Protein AF-A0A1I1FW83-F1 (afdb_monomer_lite)

Secondary structure (DSSP, 8-state):
-EEEEEEEEE-TTS-EEEEEEEE-SSS-SSEEEEEETTT--EEEEETTTHHHHHHHHHHHHH---SS-EEEE-SHHHHHHHHHHHHHHHHHHHT-

pLDDT: mean 86.12, std 9.15, range [53.31, 95.88]

Foldseek 3Di:
DDFFKKKWFADPVRDIWIKTWADDPVDDDQKIWIATPPPRDIDIDGNVCRVVVRQCCCCPVVVTDPPIDMGGDCVVVVVVVVVVVVVVVVVVVVD

Structure (mmCIF, N/CA/C/O backbone):
data_AF-A0A1I1FW83-F1
#
_entry.id   AF-A0A1I1FW83-F1
#
loop_
_atom_site.group_PDB
_atom_site.id
_atom_site.type_symbol
_atom_site.label_atom_id
_atom_site.label_alt_id
_atom_site.label_comp_id
_atom_site.label_asym_id
_atom_site.label_entity_id
_atom_site.label_seq_id
_atom_site.pdbx_PDB_ins_code
_atom_site.Cartn_x
_atom_site.Cartn_y
_atom_site.Cartn_z
_atom_site.occupancy
_atom_site.B_iso_or_equiv
_atom_site.auth_seq_id
_atom_site.auth_comp_id
_atom_site.auth_asym_id
_atom_site.auth_atom_id
_atom_site.pdbx_PDB_model_num
ATOM 1 N N . MET A 1 1 ? 2.649 -3.411 -12.616 1.00 72.06 1 MET A N 1
ATOM 2 C CA . MET A 1 1 ? 2.987 -2.803 -11.317 1.00 72.06 1 MET A CA 1
ATOM 3 C C . MET A 1 1 ? 3.617 -3.863 -10.425 1.00 72.06 1 MET A C 1
ATOM 5 O O . MET A 1 1 ? 3.036 -4.931 -10.255 1.00 72.06 1 MET A O 1
ATOM 9 N N . LEU A 1 2 ? 4.810 -3.606 -9.889 1.00 81.94 2 LEU A N 1
ATOM 10 C CA . LEU A 1 2 ? 5.529 -4.557 -9.037 1.00 81.94 2 LEU A CA 1
ATOM 11 C C . LEU A 1 2 ? 5.272 -4.232 -7.573 1.00 81.94 2 LEU A C 1
ATOM 13 O O . LEU A 1 2 ? 5.585 -3.133 -7.121 1.00 81.94 2 LEU A O 1
ATOM 17 N N . THR A 1 3 ? 4.721 -5.194 -6.835 1.00 88.44 3 THR A N 1
ATOM 18 C CA . THR A 1 3 ? 4.540 -5.060 -5.384 1.00 88.44 3 THR A CA 1
ATOM 19 C C . THR A 1 3 ? 5.901 -5.164 -4.704 1.00 88.44 3 THR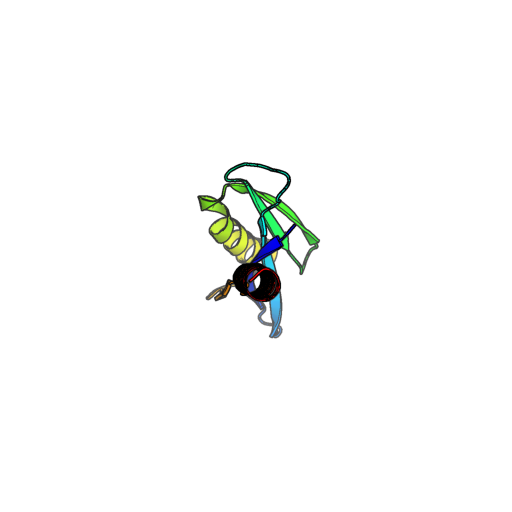 A C 1
ATOM 21 O O . THR A 1 3 ? 6.616 -6.153 -4.876 1.00 88.44 3 THR A O 1
ATOM 24 N N . THR A 1 4 ? 6.258 -4.136 -3.942 1.00 87.69 4 THR A N 1
ATOM 25 C CA . THR A 1 4 ? 7.518 -4.047 -3.197 1.00 87.69 4 THR A CA 1
ATOM 26 C C . THR A 1 4 ? 7.334 -4.404 -1.731 1.00 87.69 4 THR A C 1
ATOM 28 O O . THR A 1 4 ? 8.236 -4.968 -1.119 1.00 87.69 4 THR A O 1
ATOM 31 N N . SER A 1 5 ? 6.170 -4.101 -1.164 1.00 90.44 5 SER A N 1
ATOM 32 C CA . SER A 1 5 ? 5.824 -4.461 0.208 1.00 90.44 5 SER A CA 1
ATOM 33 C C . SER A 1 5 ? 4.313 -4.553 0.388 1.00 90.44 5 SER A C 1
ATOM 35 O O . SER A 1 5 ? 3.546 -4.068 -0.440 1.00 90.44 5 SER A O 1
ATOM 37 N N . THR A 1 6 ? 3.889 -5.168 1.481 1.00 93.19 6 THR A N 1
ATOM 38 C CA . THR A 1 6 ? 2.489 -5.294 1.879 1.00 93.19 6 THR A CA 1
ATOM 39 C C . THR A 1 6 ? 2.363 -4.883 3.337 1.00 93.19 6 THR A C 1
ATOM 41 O O . THR A 1 6 ? 3.168 -5.300 4.169 1.00 93.19 6 THR A O 1
ATOM 44 N N . VAL A 1 7 ? 1.361 -4.069 3.660 1.00 93.06 7 VAL A N 1
ATOM 45 C CA . VAL A 1 7 ? 0.973 -3.757 5.039 1.00 93.06 7 VAL A CA 1
ATOM 46 C C . VAL A 1 7 ? -0.265 -4.574 5.370 1.00 93.06 7 VAL A C 1
ATOM 48 O O . VAL A 1 7 ? -1.233 -4.544 4.615 1.00 93.06 7 VAL A O 1
ATOM 51 N N . ARG A 1 8 ? -0.234 -5.318 6.478 1.00 92.12 8 ARG A N 1
ATOM 52 C CA . ARG A 1 8 ? -1.305 -6.241 6.868 1.00 92.12 8 ARG A CA 1
ATOM 53 C C . ARG A 1 8 ? -1.804 -5.969 8.285 1.00 92.12 8 ARG A C 1
ATOM 55 O O . ARG A 1 8 ? -1.007 -5.802 9.209 1.00 92.12 8 ARG A O 1
ATOM 62 N N . GLY A 1 9 ? -3.125 -6.002 8.445 1.00 90.06 9 GLY A N 1
ATOM 63 C CA . GLY A 1 9 ? -3.850 -5.992 9.715 1.00 90.06 9 GLY A CA 1
ATOM 64 C C . GLY A 1 9 ? -4.820 -7.175 9.815 1.00 90.06 9 GLY A C 1
ATOM 65 O O . GLY A 1 9 ? -5.222 -7.748 8.804 1.00 90.06 9 GLY A O 1
ATOM 66 N N . ILE A 1 10 ? -5.182 -7.561 11.038 1.00 87.62 10 ILE A N 1
ATOM 67 C CA . ILE A 1 10 ? -6.173 -8.611 11.309 1.00 87.62 10 ILE A CA 1
ATOM 68 C C . ILE A 1 10 ? -7.367 -7.966 12.017 1.00 87.62 10 ILE A C 1
ATOM 70 O O . ILE A 1 10 ? -7.179 -7.243 12.997 1.00 87.62 10 ILE A O 1
ATOM 74 N N . ALA A 1 11 ? -8.575 -8.204 11.512 1.00 85.25 11 ALA A N 1
ATOM 75 C CA . ALA A 1 11 ? -9.817 -7.761 12.135 1.00 85.25 11 ALA A CA 1
ATOM 76 C C . ALA A 1 11 ? -10.128 -8.570 13.400 1.00 85.25 11 ALA A C 1
ATOM 78 O O . ALA A 1 11 ? -9.647 -9.690 13.566 1.00 85.25 11 ALA A O 1
ATOM 79 N N . ALA A 1 12 ? -11.017 -8.061 14.258 1.00 81.00 12 ALA A N 1
ATOM 80 C CA . ALA A 1 12 ? -11.500 -8.814 15.421 1.00 81.00 12 ALA A CA 1
ATOM 81 C C . ALA A 1 12 ? -12.175 -10.148 15.034 1.00 81.00 12 ALA A C 1
ATOM 83 O O . ALA A 1 12 ? -12.148 -11.101 15.806 1.00 81.00 12 ALA A O 1
ATOM 84 N N . SER A 1 13 ? -12.727 -10.238 13.819 1.00 84.31 13 SER A N 1
ATOM 85 C CA . SER A 1 13 ? -13.278 -11.472 13.242 1.00 84.31 13 SER A CA 1
ATOM 86 C C . SER A 1 13 ? -12.217 -12.509 12.843 1.00 84.31 13 SER A C 1
ATOM 88 O O . SER A 1 13 ? -12.569 -13.613 12.440 1.00 84.31 13 SER A O 1
ATOM 90 N N . GLY A 1 14 ? -10.928 -12.160 12.896 1.00 82.56 14 GLY A N 1
ATOM 91 C CA . GLY A 1 14 ? -9.821 -12.975 12.393 1.00 82.56 14 GLY A CA 1
ATOM 92 C C . GLY A 1 14 ? -9.547 -12.811 10.893 1.00 82.56 14 GLY A C 1
ATOM 93 O O . GLY A 1 14 ? -8.559 -13.352 10.396 1.00 82.56 14 GLY A O 1
ATOM 94 N N . ALA A 1 15 ? -10.371 -12.047 10.165 1.00 85.75 15 ALA A N 1
ATOM 95 C CA . ALA A 1 15 ? -10.139 -11.767 8.752 1.00 85.75 15 ALA A CA 1
ATOM 96 C C . ALA A 1 15 ? -8.855 -10.947 8.556 1.00 85.75 15 ALA A C 1
ATOM 98 O O . ALA A 1 15 ? -8.581 -10.001 9.297 1.00 85.75 15 ALA A O 1
ATOM 99 N N . ALA A 1 16 ? -8.063 -11.306 7.548 1.00 87.38 16 ALA A N 1
ATOM 100 C CA . ALA A 1 16 ? -6.870 -10.561 7.178 1.00 87.38 16 ALA A CA 1
ATOM 101 C C . ALA A 1 16 ? -7.215 -9.464 6.172 1.00 87.38 16 ALA A C 1
ATOM 103 O O . ALA A 1 16 ? -7.850 -9.728 5.157 1.00 87.38 16 ALA A O 1
ATOM 104 N N . HIS A 1 17 ? -6.744 -8.256 6.449 1.00 91.88 17 HIS A N 1
ATOM 105 C CA . HIS A 1 17 ? -6.866 -7.09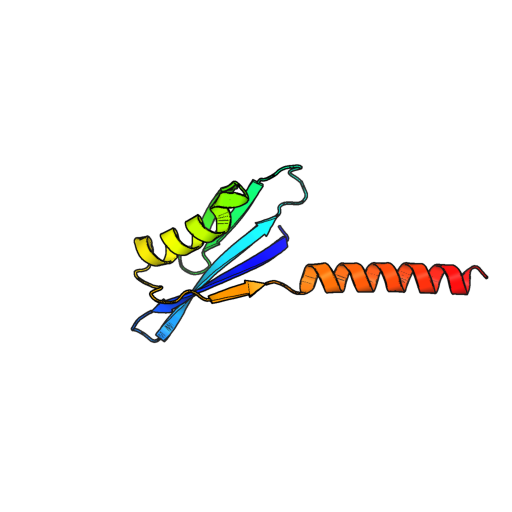1 5.587 1.00 91.88 17 HIS A CA 1
ATOM 106 C C . HIS A 1 17 ? -5.464 -6.638 5.215 1.00 91.88 17 HIS A C 1
ATOM 108 O O . HIS A 1 17 ? -4.579 -6.575 6.074 1.00 91.88 17 HIS A O 1
ATOM 114 N N . GLN A 1 18 ? -5.239 -6.325 3.946 1.00 93.81 18 GLN A N 1
ATOM 115 C CA . GLN A 1 18 ? -3.912 -5.940 3.493 1.00 93.81 18 GLN A CA 1
ATOM 116 C C . GLN A 1 18 ? -3.945 -4.904 2.379 1.00 93.81 18 GLN A C 1
ATOM 118 O O . GLN A 1 18 ? -4.862 -4.867 1.558 1.00 93.81 18 GLN A O 1
ATOM 123 N N . VAL A 1 19 ? -2.896 -4.090 2.360 1.00 94.81 19 VAL A N 1
ATOM 124 C CA . VAL A 1 19 ? -2.633 -3.081 1.343 1.00 94.81 19 VAL A CA 1
ATOM 125 C C . VAL A 1 19 ? -1.274 -3.373 0.727 1.00 94.81 19 VAL A C 1
ATOM 127 O O . VAL A 1 19 ? -0.255 -3.395 1.421 1.00 94.81 19 VAL A O 1
ATOM 130 N N . ARG A 1 20 ? -1.250 -3.593 -0.583 1.00 94.19 20 ARG A N 1
ATOM 131 C CA . ARG A 1 20 ? -0.030 -3.762 -1.367 1.00 94.19 20 ARG A CA 1
ATOM 132 C C . ARG A 1 20 ? 0.516 -2.397 -1.754 1.00 94.19 20 ARG A C 1
ATOM 134 O O . ARG A 1 20 ? -0.204 -1.559 -2.288 1.00 94.19 20 ARG A O 1
ATOM 141 N N . ILE A 1 21 ? 1.804 -2.204 -1.511 1.00 92.62 21 ILE A N 1
ATOM 142 C CA . ILE A 1 21 ? 2.579 -1.044 -1.933 1.00 92.62 21 ILE A CA 1
ATOM 143 C C . ILE A 1 21 ? 3.499 -1.504 -3.053 1.00 92.62 21 ILE A C 1
ATOM 145 O O . ILE A 1 21 ? 4.267 -2.458 -2.900 1.00 92.62 21 ILE A O 1
ATOM 149 N N . GLY A 1 22 ? 3.461 -0.820 -4.186 1.00 89.94 22 GLY A N 1
ATOM 150 C CA . GLY A 1 22 ? 4.352 -1.130 -5.293 1.00 89.94 22 GLY A CA 1
ATOM 151 C C . GLY A 1 22 ? 4.830 0.085 -6.059 1.00 89.94 22 GLY A C 1
ATOM 152 O O . GLY A 1 22 ? 4.469 1.224 -5.761 1.00 89.94 22 GLY A O 1
ATOM 153 N N . ARG A 1 23 ? 5.677 -0.190 -7.047 1.00 83.50 23 ARG A N 1
ATOM 154 C CA . ARG A 1 23 ? 6.155 0.788 -8.024 1.00 83.50 23 ARG A CA 1
ATOM 155 C C . ARG A 1 23 ? 5.557 0.473 -9.388 1.00 83.50 23 ARG A C 1
ATOM 157 O O . ARG A 1 23 ? 5.423 -0.699 -9.769 1.00 83.50 23 ARG A O 1
ATOM 164 N N . ASP A 1 24 ? 5.215 1.525 -10.115 1.00 72.88 24 ASP A N 1
ATOM 165 C CA . ASP A 1 24 ? 5.023 1.433 -11.553 1.00 72.88 24 ASP A CA 1
ATOM 166 C C . ASP A 1 24 ? 6.357 1.732 -12.243 1.00 72.88 24 ASP A C 1
ATOM 168 O O . ASP A 1 24 ? 7.046 2.686 -11.901 1.00 72.88 24 ASP A O 1
ATOM 172 N N . TYR A 1 25 ? 6.736 0.883 -13.188 1.00 64.06 25 TYR A N 1
ATOM 173 C CA . TYR A 1 25 ? 7.963 1.007 -13.975 1.00 64.06 2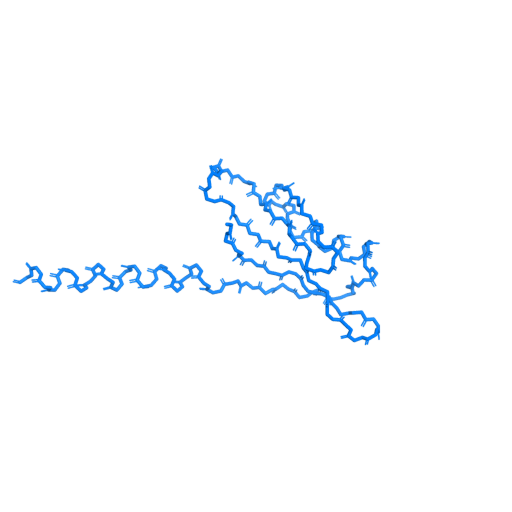5 TYR A CA 1
ATOM 174 C C . TYR A 1 25 ? 7.819 2.033 -15.100 1.00 64.06 25 TYR A C 1
ATOM 176 O O . TYR A 1 25 ? 8.818 2.425 -15.690 1.00 64.06 25 TYR A O 1
ATOM 184 N N . HIS A 1 26 ? 6.587 2.417 -15.447 1.00 62.06 26 HIS A N 1
ATOM 185 C CA . HIS A 1 26 ? 6.324 3.403 -16.499 1.00 6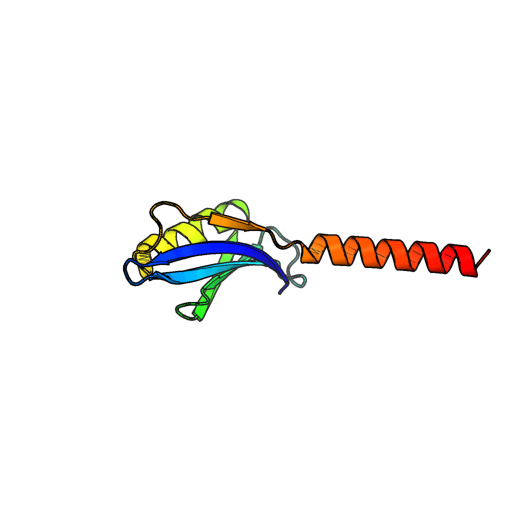2.06 26 HIS A CA 1
ATOM 186 C C . HIS A 1 26 ? 6.440 4.845 -15.992 1.00 62.06 26 HIS A C 1
ATOM 188 O O . HIS A 1 26 ? 6.616 5.763 -16.789 1.00 62.06 26 HIS A O 1
ATOM 194 N N . TYR A 1 27 ? 6.398 5.046 -14.673 1.00 56.19 27 TYR A N 1
ATOM 195 C CA . TYR A 1 27 ? 6.584 6.345 -14.043 1.00 56.19 27 TYR A CA 1
ATOM 196 C C . TYR A 1 27 ? 7.974 6.425 -13.409 1.00 56.19 27 TYR A C 1
ATOM 198 O O . TYR A 1 27 ? 8.243 5.829 -12.369 1.00 56.19 27 TYR A O 1
ATOM 206 N N . TYR A 1 28 ? 8.864 7.195 -14.033 1.00 53.31 28 TYR A N 1
ATOM 207 C CA . TYR A 1 28 ? 10.109 7.622 -13.401 1.00 53.31 28 TYR A CA 1
ATOM 208 C C . TYR A 1 28 ? 9.775 8.628 -12.287 1.00 53.31 28 TYR A C 1
ATOM 210 O O . TYR A 1 28 ? 9.289 9.721 -12.575 1.00 53.31 28 TYR A O 1
ATOM 218 N N . GLY A 1 29 ? 10.000 8.266 -11.019 1.00 64.19 29 GLY A N 1
ATOM 219 C CA . GLY A 1 29 ? 9.839 9.181 -9.883 1.00 64.19 29 GLY A CA 1
ATOM 220 C C . GLY A 1 29 ? 9.573 8.506 -8.534 1.00 64.19 29 GLY A C 1
ATOM 221 O O . GLY A 1 29 ? 9.553 7.282 -8.416 1.00 64.19 29 GLY A O 1
ATOM 222 N N . GLU A 1 30 ? 9.324 9.340 -7.523 1.00 71.00 30 GLU A N 1
ATOM 223 C CA . GLU A 1 30 ? 8.984 8.983 -6.131 1.00 71.00 30 GLU A CA 1
ATOM 224 C C . GLU A 1 30 ? 7.520 8.517 -5.971 1.00 71.00 30 GLU A C 1
ATOM 226 O O . GLU A 1 30 ? 6.956 8.547 -4.880 1.00 71.00 30 GLU A O 1
ATOM 231 N N . ALA A 1 31 ? 6.836 8.150 -7.057 1.00 76.12 31 ALA A N 1
ATOM 232 C CA . ALA A 1 31 ? 5.441 7.732 -6.995 1.00 76.12 31 ALA A CA 1
ATOM 233 C C . ALA A 1 31 ? 5.344 6.253 -6.599 1.00 76.12 31 ALA A C 1
ATOM 235 O O . ALA A 1 31 ? 5.952 5.371 -7.212 1.00 76.12 31 ALA A O 1
ATOM 236 N N . ARG A 1 32 ? 4.533 5.968 -5.582 1.00 84.12 32 ARG A N 1
ATOM 237 C CA . ARG A 1 32 ? 4.160 4.617 -5.164 1.00 84.12 32 ARG A CA 1
ATOM 238 C C . ARG A 1 32 ? 2.673 4.425 -5.357 1.00 84.12 32 ARG A C 1
ATOM 240 O O . ARG A 1 32 ? 1.893 5.367 -5.267 1.00 84.12 32 ARG A O 1
ATOM 247 N N . TYR A 1 33 ? 2.279 3.187 -5.588 1.00 89.94 33 TYR A N 1
ATOM 248 C CA . TYR A 1 33 ? 0.878 2.837 -5.713 1.00 89.94 33 TYR A CA 1
ATOM 249 C C . TYR A 1 33 ? 0.457 1.942 -4.559 1.00 89.94 33 TYR A C 1
ATOM 251 O O . TYR A 1 33 ? 1.177 1.014 -4.179 1.00 89.94 33 TYR A O 1
ATOM 259 N N . LEU A 1 34 ? -0.715 2.251 -4.022 1.00 93.12 34 LEU A N 1
ATOM 260 C CA . LEU A 1 34 ? -1.401 1.538 -2.959 1.00 93.12 34 LEU A CA 1
ATOM 261 C C . LEU A 1 34 ? -2.585 0.790 -3.559 1.00 93.12 34 LEU A C 1
ATOM 263 O O . LEU A 1 34 ? -3.387 1.394 -4.265 1.00 93.12 34 LEU A O 1
ATOM 267 N N . ALA A 1 35 ? -2.701 -0.498 -3.248 1.00 94.75 35 ALA A N 1
ATOM 268 C CA . ALA A 1 35 ? -3.847 -1.323 -3.611 1.00 94.75 35 ALA A CA 1
ATOM 269 C C . ALA A 1 35 ? -4.359 -2.054 -2.367 1.00 94.75 35 ALA A C 1
ATOM 271 O O . ALA A 1 35 ? -3.646 -2.897 -1.820 1.00 94.75 35 ALA A O 1
ATOM 272 N N . CYS A 1 36 ? -5.568 -1.749 -1.907 1.00 94.00 36 CYS A N 1
ATOM 273 C CA . CYS A 1 36 ? -6.211 -2.496 -0.835 1.00 94.00 36 CYS A CA 1
ATOM 274 C C . CYS A 1 36 ? -6.900 -3.735 -1.407 1.00 94.00 36 CYS A C 1
ATOM 276 O O . CYS A 1 36 ? -7.842 -3.626 -2.190 1.00 94.00 36 CYS A O 1
ATOM 278 N N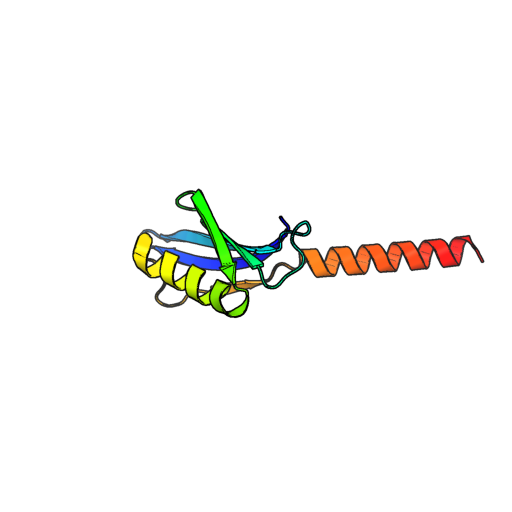 . ASP A 1 37 ? -6.475 -4.922 -0.978 1.00 92.88 37 ASP A N 1
ATOM 279 C CA . ASP A 1 37 ? -7.077 -6.178 -1.444 1.00 92.88 37 ASP A CA 1
ATOM 280 C C . ASP A 1 37 ? -8.445 -6.445 -0.785 1.00 92.88 37 ASP A C 1
ATOM 282 O O . ASP A 1 37 ? -9.172 -7.339 -1.207 1.00 92.88 37 ASP A O 1
ATOM 286 N N . THR A 1 38 ? -8.806 -5.664 0.241 1.00 89.06 38 THR A N 1
ATOM 287 C CA . THR A 1 38 ? -10.071 -5.818 0.973 1.00 89.06 38 THR A CA 1
ATOM 288 C C . THR A 1 38 ? -11.224 -5.092 0.280 1.00 89.06 38 THR A C 1
ATOM 290 O O . THR A 1 38 ? -12.261 -5.693 0.018 1.00 89.06 38 THR A O 1
ATOM 293 N N . CYS A 1 39 ? -11.067 -3.793 0.008 1.00 91.69 39 CYS A N 1
ATOM 294 C CA . CYS A 1 39 ? -12.117 -2.958 -0.591 1.00 91.69 39 CYS A CA 1
ATOM 295 C C . CYS A 1 39 ? -11.875 -2.622 -2.062 1.00 91.69 39 CYS A C 1
ATOM 297 O O . CYS A 1 39 ? -12.746 -2.033 -2.696 1.00 91.69 39 CYS A O 1
ATOM 299 N N . GLY A 1 40 ? -10.709 -2.975 -2.604 1.00 92.62 40 GLY A N 1
ATOM 300 C CA . GLY A 1 40 ? -10.330 -2.631 -3.968 1.00 92.62 40 GLY A CA 1
ATOM 301 C C . GLY A 1 40 ? -9.870 -1.184 -4.152 1.00 92.62 40 GLY A C 1
ATOM 302 O O . GLY A 1 40 ? -9.652 -0.800 -5.299 1.00 92.62 40 GLY A O 1
ATOM 303 N N . ASP A 1 41 ? -9.699 -0.396 -3.076 1.00 93.50 41 ASP A N 1
ATOM 304 C CA . ASP A 1 41 ? -9.155 0.967 -3.171 1.00 93.50 41 ASP A CA 1
ATOM 305 C C . ASP A 1 41 ? -7.771 0.957 -3.825 1.00 93.50 41 ASP A C 1
ATOM 307 O O . ASP A 1 41 ? -6.919 0.116 -3.521 1.00 93.50 41 ASP A O 1
ATOM 311 N N . GLN A 1 42 ? -7.565 1.892 -4.745 1.00 92.81 42 GLN A N 1
ATOM 312 C CA . GLN A 1 42 ? -6.398 1.957 -5.608 1.00 92.81 42 GLN A CA 1
ATOM 313 C C . GLN A 1 42 ? -6.014 3.415 -5.836 1.00 92.81 42 GLN A C 1
ATOM 315 O O . GLN A 1 42 ? -6.776 4.178 -6.430 1.00 92.81 42 GLN A O 1
ATOM 320 N N . ARG A 1 43 ? -4.821 3.813 -5.380 1.00 90.69 43 ARG A N 1
ATOM 321 C CA . ARG A 1 43 ? -4.366 5.207 -5.489 1.00 90.69 43 ARG A CA 1
ATOM 322 C C . ARG A 1 43 ? -2.855 5.354 -5.556 1.00 90.69 43 ARG A C 1
ATOM 324 O O . ARG A 1 43 ? -2.101 4.526 -5.047 1.00 90.69 43 ARG A O 1
ATOM 331 N N . THR A 1 44 ? -2.427 6.475 -6.122 1.00 89.88 44 THR A N 1
ATOM 332 C CA . THR A 1 44 ? -1.021 6.880 -6.178 1.00 89.88 44 THR A CA 1
ATOM 333 C C . THR A 1 44 ? -0.700 7.826 -5.026 1.00 89.88 44 THR A C 1
ATOM 335 O O . THR A 1 44 ? -1.484 8.713 -4.699 1.00 89.88 44 THR A O 1
ATOM 338 N N . VAL A 1 45 ? 0.466 7.642 -4.419 1.00 88.38 45 VAL A N 1
ATOM 339 C CA . VAL A 1 45 ? 1.005 8.451 -3.320 1.00 88.38 45 VAL A CA 1
ATOM 340 C C . VAL A 1 45 ? 2.491 8.713 -3.538 1.00 88.38 45 VAL A C 1
ATOM 342 O O . VAL A 1 45 ? 3.131 8.078 -4.375 1.00 88.38 45 VAL A O 1
ATOM 345 N N . THR A 1 46 ? 3.053 9.640 -2.772 1.00 83.75 46 THR A N 1
ATOM 346 C CA . THR A 1 46 ? 4.502 9.842 -2.703 1.00 83.75 46 THR A CA 1
ATOM 347 C C . THR A 1 46 ? 5.176 8.737 -1.885 1.00 83.75 46 THR A C 1
ATOM 349 O O . THR A 1 46 ? 4.565 8.132 -0.999 1.00 83.75 46 THR A O 1
ATOM 352 N N . GLU A 1 47 ? 6.444 8.466 -2.189 1.00 77.56 47 GLU A N 1
ATOM 353 C CA . GLU A 1 47 ? 7.247 7.388 -1.609 1.00 77.56 47 GLU A CA 1
ATOM 354 C C . GLU A 1 47 ? 7.313 7.437 -0.090 1.00 77.56 47 GLU A C 1
ATOM 356 O O . GLU A 1 47 ? 6.911 6.470 0.563 1.00 77.56 47 GLU A O 1
ATOM 361 N N . ASP A 1 48 ? 7.715 8.580 0.458 1.00 79.62 48 ASP A N 1
ATOM 362 C CA . ASP A 1 48 ? 7.880 8.768 1.900 1.00 79.62 48 ASP A CA 1
ATOM 363 C C . ASP A 1 48 ? 6.567 8.561 2.677 1.00 79.62 48 ASP A C 1
ATOM 365 O O . ASP A 1 48 ? 6.573 8.145 3.836 1.00 79.62 48 ASP A O 1
ATOM 369 N N . GLY A 1 49 ? 5.420 8.801 2.031 1.00 85.81 49 GLY A N 1
ATOM 370 C CA . GLY A 1 49 ? 4.093 8.685 2.635 1.00 85.81 49 GLY A CA 1
ATOM 371 C C . GLY A 1 49 ? 3.417 7.327 2.449 1.00 85.81 49 GLY A C 1
ATOM 372 O O . GLY A 1 49 ? 2.384 7.077 3.072 1.00 85.81 49 GLY A O 1
ATOM 373 N N . ALA A 1 50 ? 3.954 6.434 1.613 1.00 90.12 50 ALA A N 1
ATOM 374 C CA . ALA A 1 50 ? 3.204 5.266 1.153 1.00 90.12 50 ALA A CA 1
ATOM 375 C C . ALA A 1 50 ? 2.840 4.294 2.281 1.00 90.12 50 ALA A C 1
ATOM 377 O O . ALA A 1 50 ? 1.704 3.827 2.366 1.00 90.12 50 ALA A O 1
ATOM 378 N N . ARG A 1 51 ? 3.780 4.024 3.190 1.00 89.81 51 ARG A N 1
ATOM 379 C CA . ARG A 1 51 ? 3.529 3.141 4.334 1.00 89.81 51 ARG A CA 1
ATOM 380 C C . ARG A 1 51 ? 2.509 3.743 5.300 1.00 89.81 51 ARG A C 1
ATOM 382 O O . ARG A 1 51 ? 1.543 3.069 5.646 1.00 89.81 51 ARG A O 1
ATOM 389 N N . ALA A 1 52 ? 2.701 4.999 5.697 1.00 90.94 52 ALA A N 1
ATOM 390 C CA . ALA A 1 52 ? 1.788 5.685 6.608 1.00 90.94 52 ALA A CA 1
ATOM 391 C C . ALA A 1 52 ? 0.372 5.781 6.016 1.00 90.94 52 ALA A C 1
ATOM 393 O O . ALA A 1 52 ? -0.612 5.568 6.718 1.00 90.94 52 ALA A O 1
ATOM 394 N N . ALA A 1 53 ? 0.257 6.017 4.706 1.00 92.38 53 ALA A N 1
ATOM 395 C CA . ALA A 1 53 ? -1.022 6.038 4.004 1.00 92.38 53 ALA A CA 1
ATOM 396 C C . ALA A 1 53 ? -1.709 4.660 3.964 1.00 92.38 53 ALA A C 1
ATOM 398 O O . ALA A 1 53 ? -2.934 4.601 4.066 1.00 92.38 53 ALA A O 1
ATOM 399 N N . ALA A 1 54 ? -0.950 3.566 3.829 1.00 92.69 54 ALA A N 1
ATOM 400 C CA . ALA A 1 54 ? -1.481 2.203 3.917 1.00 92.69 54 ALA A CA 1
ATOM 401 C C . ALA A 1 54 ? -1.993 1.876 5.327 1.00 92.69 54 ALA A C 1
ATOM 403 O O . ALA A 1 54 ? -3.095 1.353 5.480 1.00 92.69 54 ALA A O 1
ATOM 404 N N . GLU A 1 55 ? -1.207 2.206 6.355 1.00 92.25 55 GLU A N 1
ATOM 405 C CA . GLU A 1 55 ? -1.581 2.005 7.759 1.00 92.25 55 GLU A CA 1
ATOM 406 C C . GLU A 1 55 ? -2.817 2.840 8.116 1.00 92.25 55 GLU A C 1
ATOM 408 O O . GLU A 1 55 ? -3.787 2.305 8.645 1.00 92.25 55 GLU A O 1
ATOM 413 N N . SER A 1 56 ? -2.835 4.123 7.739 1.00 92.31 56 SER A N 1
ATOM 414 C CA . SER A 1 56 ? -3.978 5.013 7.959 1.00 92.31 56 SER A CA 1
ATOM 415 C C . SER A 1 56 ? -5.251 4.515 7.279 1.00 92.31 56 SER A C 1
ATOM 417 O O . SER A 1 56 ? -6.325 4.671 7.851 1.00 92.31 56 SER A O 1
ATOM 419 N N . HIS A 1 57 ? -5.153 3.933 6.081 1.00 92.94 57 HIS A N 1
ATOM 420 C CA . HIS A 1 57 ? -6.303 3.358 5.383 1.00 92.94 57 HIS A CA 1
ATOM 421 C C . HIS A 1 57 ? -6.840 2.117 6.107 1.00 92.94 57 HIS A C 1
ATOM 423 O O . HIS A 1 57 ? -8.038 2.013 6.347 1.00 92.94 57 HIS A O 1
ATOM 429 N N . LEU A 1 58 ? -5.959 1.200 6.523 1.00 92.19 58 LEU A N 1
ATOM 430 C CA . LEU A 1 58 ? -6.362 0.020 7.294 1.00 92.19 58 LEU A CA 1
ATOM 431 C C . LEU A 1 58 ? -7.048 0.418 8.613 1.00 92.19 58 LEU A C 1
ATOM 433 O O . LEU A 1 58 ? -8.121 -0.096 8.928 1.00 92.19 58 LEU A O 1
ATOM 437 N N . VAL A 1 59 ? -6.471 1.367 9.352 1.00 91.56 59 VAL A N 1
ATOM 438 C CA . VAL A 1 59 ? -7.042 1.825 10.626 1.00 91.56 59 VAL A CA 1
ATOM 439 C C . VAL A 1 59 ? -8.354 2.575 10.408 1.00 91.56 59 VAL A C 1
ATOM 441 O O . VAL A 1 59 ? -9.343 2.267 11.068 1.00 91.56 59 VAL A O 1
ATOM 444 N N . GLY A 1 60 ? -8.369 3.547 9.495 1.00 90.00 60 GLY A N 1
ATOM 445 C CA . GLY A 1 60 ? -9.506 4.441 9.286 1.00 90.00 60 GLY A CA 1
ATOM 446 C C . GLY A 1 60 ? -10.702 3.764 8.622 1.00 90.00 60 GLY A C 1
ATOM 447 O O . GLY A 1 60 ? -11.820 3.887 9.115 1.00 90.00 60 GLY A O 1
ATOM 448 N N . ASP A 1 61 ? -10.464 3.011 7.547 1.00 89.94 61 ASP A N 1
ATOM 449 C CA . ASP A 1 61 ? -11.541 2.513 6.679 1.00 89.94 61 ASP A CA 1
ATOM 450 C C . ASP A 1 61 ? -11.926 1.066 6.998 1.00 89.94 61 ASP A C 1
ATOM 452 O O . ASP A 1 61 ? -13.039 0.622 6.709 1.00 89.94 61 ASP A O 1
ATOM 456 N N . HIS A 1 62 ? -11.012 0.308 7.607 1.00 89.00 62 HIS A N 1
ATOM 457 C CA . HIS A 1 62 ? -11.245 -1.091 7.958 1.00 89.00 62 HIS A CA 1
ATOM 458 C C . HIS A 1 62 ? -11.304 -1.340 9.464 1.00 89.00 62 HIS A C 1
ATOM 460 O O . HIS A 1 62 ? -11.669 -2.443 9.869 1.00 89.00 62 HIS A O 1
ATOM 466 N N . GLY A 1 63 ? -10.978 -0.351 10.304 1.00 87.25 63 GLY A N 1
ATOM 467 C CA . GLY A 1 63 ? -10.939 -0.532 11.758 1.00 87.25 63 GLY A CA 1
ATOM 468 C C . GLY A 1 63 ? -9.951 -1.617 12.197 1.00 87.25 63 GLY A C 1
ATOM 469 O O . GLY A 1 63 ? -10.070 -2.170 13.290 1.00 87.25 63 GLY A O 1
ATOM 470 N N . VAL A 1 64 ? -8.998 -1.967 11.331 1.00 83.50 64 VAL A N 1
ATOM 471 C CA . VAL A 1 64 ? -7.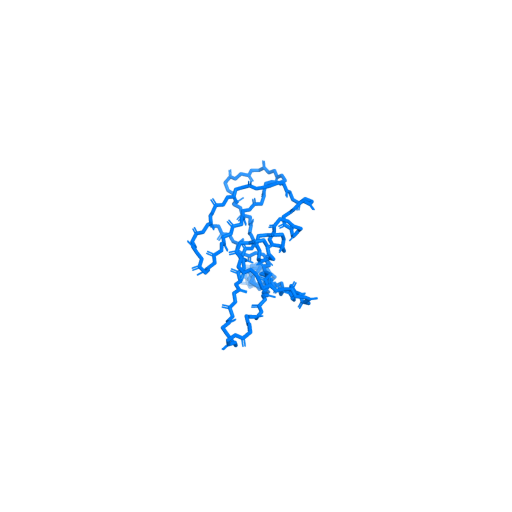986 -2.995 11.574 1.00 83.50 64 VAL A CA 1
ATOM 472 C C . VAL A 1 64 ? -6.639 -2.315 11.711 1.00 83.50 64 VAL A C 1
ATOM 474 O O . VAL A 1 64 ? -6.371 -1.377 10.974 1.00 83.50 64 VAL A O 1
ATOM 477 N N . CYS A 1 65 ? -5.785 -2.848 12.593 1.00 70.06 65 CYS A N 1
ATOM 478 C CA . CYS A 1 65 ? -4.403 -2.423 12.868 1.00 70.06 65 CYS A CA 1
ATOM 479 C C . CYS A 1 65 ? -4.193 -1.648 14.183 1.00 70.06 65 CYS A C 1
ATOM 481 O O . CYS A 1 65 ? -4.114 -0.428 14.222 1.00 70.06 65 CYS A O 1
ATOM 483 N N . THR A 1 66 ? -3.971 -2.393 15.267 1.00 64.75 66 THR A N 1
ATOM 484 C CA . THR A 1 66 ? -3.240 -1.919 16.460 1.00 64.75 66 THR A CA 1
ATOM 485 C C . THR A 1 66 ? -1.747 -2.285 16.416 1.00 64.75 66 THR A C 1
ATOM 487 O O . THR A 1 66 ? -0.954 -1.709 17.153 1.00 64.75 66 THR A O 1
ATOM 490 N N . ALA A 1 67 ? -1.349 -3.216 15.534 1.00 68.00 67 ALA A N 1
ATOM 491 C CA . ALA A 1 67 ? 0.037 -3.632 15.296 1.00 68.00 67 ALA A CA 1
ATOM 492 C C . ALA A 1 67 ? 0.231 -4.142 13.849 1.00 68.00 67 ALA A C 1
ATOM 494 O O . ALA A 1 67 ? 0.354 -5.348 13.612 1.00 68.00 67 ALA A O 1
ATOM 495 N N . CYS A 1 68 ? 0.209 -3.240 12.862 1.00 77.25 68 CYS A N 1
ATOM 496 C CA . CYS A 1 68 ? 0.428 -3.606 11.458 1.00 77.25 68 CYS A CA 1
ATOM 497 C C . CYS A 1 68 ? 1.798 -4.253 11.277 1.00 77.25 68 CYS A C 1
ATOM 499 O O . CYS A 1 68 ? 2.810 -3.751 11.772 1.00 77.25 68 CYS A O 1
ATOM 501 N N . ARG A 1 69 ? 1.845 -5.333 10.496 1.00 83.88 69 ARG A N 1
ATOM 502 C CA . ARG A 1 69 ? 3.113 -5.869 9.995 1.00 83.88 69 ARG A CA 1
ATOM 503 C C . ARG A 1 69 ? 3.323 -5.414 8.567 1.00 83.88 69 ARG A C 1
ATOM 505 O O . ARG A 1 69 ? 2.385 -5.386 7.771 1.00 83.88 69 ARG A O 1
ATOM 512 N N . THR A 1 70 ? 4.569 -5.088 8.257 1.00 86.38 70 THR A N 1
ATOM 513 C CA . THR A 1 70 ? 5.004 -4.837 6.888 1.00 86.38 70 THR A CA 1
ATOM 514 C C . THR A 1 70 ? 5.859 -5.998 6.434 1.00 86.38 70 THR A C 1
ATOM 516 O O . THR A 1 70 ? 6.849 -6.335 7.080 1.00 86.38 70 THR A O 1
ATOM 519 N N . GLU A 1 71 ? 5.473 -6.589 5.316 1.00 87.69 71 GLU A N 1
ATOM 520 C CA . GLU A 1 71 ? 6.191 -7.677 4.670 1.00 87.69 71 GLU A CA 1
ATOM 521 C C . GLU A 1 71 ? 6.783 -7.146 3.365 1.00 87.69 71 GLU A C 1
ATOM 523 O O . GLU A 1 71 ? 6.088 -6.509 2.574 1.00 87.69 71 GLU A O 1
ATOM 528 N N . PHE A 1 72 ? 8.079 -7.359 3.145 1.00 86.69 72 PHE A N 1
ATOM 529 C CA . PHE A 1 72 ? 8.755 -6.938 1.919 1.00 86.69 72 PHE A CA 1
ATOM 530 C C . PHE A 1 72 ? 8.748 -8.072 0.894 1.00 86.69 72 PHE A C 1
ATOM 532 O O . PHE A 1 72 ? 8.958 -9.235 1.232 1.00 86.69 72 PHE A O 1
ATOM 539 N N . SER A 1 73 ? 8.531 -7.727 -0.372 1.00 83.25 73 SER A N 1
ATOM 540 C CA . SER A 1 73 ? 8.577 -8.682 -1.475 1.00 83.25 73 SER A CA 1
ATOM 541 C C . SER A 1 73 ? 10.027 -9.057 -1.787 1.00 83.25 73 SER A C 1
ATOM 543 O O . SER A 1 73 ? 10.857 -8.183 -2.037 1.00 83.25 73 SER A O 1
ATOM 545 N N . SER A 1 74 ? 10.336 -10.357 -1.811 1.00 84.31 74 SER A N 1
ATOM 546 C CA . SER A 1 74 ? 11.641 -10.885 -2.241 1.00 84.31 74 SER A CA 1
ATOM 547 C C . SER A 1 74 ? 11.779 -10.969 -3.765 1.00 84.31 74 SER A C 1
ATOM 549 O O . SER A 1 74 ? 12.886 -11.128 -4.281 1.00 84.31 74 SER A O 1
ATOM 551 N N . LEU A 1 75 ? 10.669 -10.823 -4.496 1.00 84.38 75 LEU A N 1
ATOM 552 C CA . LEU A 1 75 ? 10.613 -10.936 -5.953 1.00 84.38 75 LEU A CA 1
ATOM 553 C C . LEU A 1 75 ? 11.628 -10.032 -6.683 1.00 84.38 75 LEU A C 1
ATOM 555 O O . LEU A 1 75 ? 12.295 -10.529 -7.588 1.00 84.38 75 LEU A O 1
ATOM 559 N N . PRO A 1 76 ? 11.810 -8.747 -6.306 1.00 80.06 76 PRO A N 1
ATOM 560 C CA . PRO A 1 76 ? 12.782 -7.875 -6.966 1.00 80.06 76 PRO A CA 1
ATOM 561 C C . PRO A 1 76 ? 14.220 -8.407 -6.869 1.00 80.06 76 PRO A C 1
ATOM 563 O O . PRO A 1 76 ? 14.955 -8.383 -7.853 1.00 80.06 76 PRO A O 1
ATOM 566 N N . TRP A 1 77 ? 14.605 -8.946 -5.708 1.00 83.56 77 TRP A N 1
ATOM 567 C CA . TRP A 1 77 ? 15.927 -9.539 -5.497 1.00 83.56 77 TRP A CA 1
ATOM 568 C C . TRP A 1 77 ? 16.117 -10.816 -6.308 1.00 83.56 77 TRP A C 1
ATOM 570 O O . TRP A 1 77 ? 17.152 -10.986 -6.948 1.00 83.56 77 TRP A O 1
ATOM 580 N N . LEU A 1 78 ? 15.110 -11.692 -6.325 1.00 88.31 78 LEU A N 1
ATOM 581 C CA . LEU A 1 78 ? 15.152 -12.928 -7.108 1.00 88.31 78 LEU A CA 1
ATOM 582 C C . LEU A 1 78 ? 15.301 -12.640 -8.604 1.00 88.31 78 LEU A C 1
ATOM 584 O O . LEU A 1 78 ? 16.110 -13.280 -9.269 1.00 88.31 78 LEU A O 1
ATOM 588 N N . LEU A 1 79 ? 14.581 -11.643 -9.124 1.00 86.50 79 LEU A N 1
ATOM 589 C CA . LEU A 1 79 ? 14.713 -11.215 -10.519 1.00 86.50 79 LEU A CA 1
ATOM 590 C C . LEU A 1 79 ? 16.111 -10.652 -10.818 1.00 86.50 79 LEU A C 1
ATOM 592 O O . LEU A 1 79 ? 16.680 -10.955 -11.868 1.00 86.50 79 LEU A O 1
ATOM 596 N N . GLY A 1 80 ? 16.694 -9.892 -9.886 1.00 86.88 80 GLY A N 1
ATOM 597 C CA . GLY A 1 80 ? 18.077 -9.420 -9.993 1.00 86.88 80 GLY A CA 1
ATOM 598 C C . GLY A 1 80 ? 19.091 -10.568 -10.034 1.00 86.88 80 GLY A C 1
ATOM 599 O O . GLY A 1 80 ? 19.960 -10.593 -10.904 1.00 86.88 80 GLY A O 1
ATOM 600 N N . LEU A 1 81 ? 18.945 -11.557 -9.147 1.00 93.56 81 LEU A N 1
ATOM 601 C CA . LEU A 1 81 ? 19.823 -12.731 -9.090 1.00 93.56 81 LEU A CA 1
ATOM 602 C C . LEU A 1 81 ? 19.709 -13.607 -10.341 1.00 93.56 81 LEU A C 1
ATOM 604 O O . LEU A 1 81 ? 20.727 -14.035 -10.880 1.00 93.56 81 LEU A O 1
ATOM 608 N N . LEU A 1 82 ? 18.490 -13.838 -10.835 1.00 93.56 82 LEU A N 1
ATOM 609 C CA . LEU A 1 82 ? 18.261 -14.569 -12.084 1.00 93.56 82 LEU A CA 1
ATOM 610 C C . LEU A 1 82 ? 18.919 -13.865 -13.274 1.00 93.56 82 LEU A C 1
ATOM 612 O O . LEU A 1 82 ? 19.558 -14.516 -14.099 1.00 93.56 82 LEU A O 1
ATOM 616 N N . SER A 1 83 ? 18.812 -12.537 -13.332 1.00 90.88 83 SER A N 1
ATOM 617 C CA . SER A 1 83 ? 19.443 -11.735 -14.384 1.00 90.88 83 SER A CA 1
ATOM 618 C C . SER A 1 83 ? 20.970 -11.846 -14.333 1.00 90.88 83 SER A C 1
ATOM 620 O O . SER A 1 83 ? 21.606 -12.075 -15.359 1.00 90.88 83 SER A O 1
ATOM 622 N N . LEU A 1 84 ? 21.568 -11.758 -13.139 1.00 94.75 84 LEU A N 1
ATOM 623 C CA . LEU A 1 84 ? 23.012 -11.928 -12.953 1.00 94.75 84 LEU A CA 1
ATOM 624 C C . LEU A 1 84 ? 23.482 -13.332 -13.363 1.00 94.75 84 LEU A C 1
ATOM 626 O O . LEU A 1 84 ? 24.494 -13.470 -14.050 1.00 94.75 84 LEU A O 1
ATOM 630 N N . ALA A 1 85 ? 22.738 -14.370 -12.976 1.00 94.94 85 ALA A N 1
ATOM 631 C CA . ALA A 1 85 ? 23.042 -15.748 -13.346 1.00 94.94 85 ALA A CA 1
ATOM 632 C C . ALA A 1 85 ? 23.008 -15.949 -14.870 1.00 94.94 85 ALA A C 1
ATOM 634 O O . ALA A 1 85 ? 23.914 -16.570 -15.423 1.00 94.94 85 ALA A O 1
ATOM 635 N N . ALA A 1 86 ? 22.019 -15.374 -15.562 1.00 94.19 86 ALA A N 1
ATOM 636 C CA . ALA A 1 86 ? 21.934 -15.433 -17.020 1.00 94.19 86 ALA A CA 1
ATOM 637 C C . ALA A 1 86 ? 23.149 -14.778 -17.702 1.00 94.19 86 ALA A C 1
ATOM 639 O O . ALA A 1 86 ? 23.701 -15.340 -18.648 1.00 94.19 86 ALA A O 1
ATOM 640 N N . VAL A 1 87 ? 23.610 -13.630 -17.190 1.00 94.62 87 VAL A N 1
ATOM 641 C CA . VAL A 1 87 ? 24.812 -12.945 -17.698 1.00 94.62 87 VAL A CA 1
ATOM 642 C C . VAL A 1 87 ? 26.070 -13.792 -17.482 1.00 94.62 87 VAL A C 1
ATOM 644 O O . VAL A 1 87 ? 26.877 -13.928 -18.399 1.00 94.62 87 VAL A O 1
ATOM 647 N N . LEU A 1 88 ? 26.232 -14.405 -16.306 1.00 95.31 88 LEU A N 1
ATOM 648 C CA . LEU A 1 88 ? 27.366 -15.292 -16.018 1.00 95.31 88 LEU A CA 1
ATOM 649 C C . LEU A 1 88 ? 27.407 -16.498 -16.962 1.00 95.31 88 LEU A C 1
ATOM 651 O O . LEU A 1 88 ? 28.461 -16.804 -17.515 1.00 95.31 88 LEU A O 1
ATOM 655 N N . VAL A 1 89 ? 26.264 -17.152 -17.188 1.00 95.88 89 VAL A N 1
ATOM 656 C CA . VAL A 1 89 ? 26.162 -18.281 -18.126 1.00 95.88 89 VAL A CA 1
ATOM 657 C C . VAL A 1 89 ? 26.539 -17.846 -19.541 1.00 95.88 89 VAL A C 1
ATOM 659 O O . VAL A 1 89 ? 27.312 -18.536 -20.200 1.00 95.88 89 VAL A O 1
ATOM 662 N N . ALA A 1 90 ? 26.053 -16.688 -19.995 1.00 93.50 90 ALA A N 1
ATOM 663 C CA . ALA A 1 90 ? 26.393 -16.163 -21.314 1.00 93.50 90 ALA A CA 1
ATOM 664 C C . ALA A 1 90 ? 27.903 -15.910 -21.474 1.00 93.50 90 ALA A C 1
ATOM 666 O O . ALA A 1 90 ? 28.465 -16.250 -22.511 1.00 93.50 90 ALA A O 1
ATOM 667 N N . MET A 1 91 ? 28.571 -15.372 -20.445 1.00 93.44 91 MET A N 1
ATOM 668 C CA . MET A 1 91 ? 30.025 -15.166 -20.470 1.00 93.44 91 MET A CA 1
ATOM 669 C C . MET A 1 91 ? 30.797 -16.488 -20.538 1.00 93.44 91 MET A C 1
ATOM 671 O O . MET A 1 91 ? 31.745 -16.583 -21.311 1.00 93.44 91 MET A O 1
ATOM 675 N N . ILE A 1 92 ? 30.375 -17.515 -19.790 1.00 94.38 92 ILE A N 1
ATOM 676 C CA . ILE A 1 92 ? 31.009 -18.845 -19.825 1.00 94.38 92 ILE A CA 1
ATOM 677 C C . ILE A 1 92 ? 30.872 -19.481 -21.212 1.00 94.38 92 ILE A C 1
ATOM 679 O O . ILE A 1 92 ? 31.837 -20.026 -21.724 1.00 94.38 92 ILE A O 1
ATOM 683 N N . VAL A 1 93 ? 29.690 -19.404 -21.829 1.00 92.44 93 VAL A N 1
ATOM 684 C CA . VAL A 1 93 ? 29.445 -19.985 -23.163 1.00 92.44 93 VAL A CA 1
ATOM 685 C C . VAL A 1 93 ? 30.212 -19.244 -24.265 1.00 92.44 93 VAL A C 1
ATOM 687 O O . VAL A 1 93 ? 30.534 -19.837 -25.290 1.00 92.44 93 VAL A O 1
ATOM 690 N N . ALA A 1 94 ? 30.495 -17.955 -24.073 1.00 82.38 94 ALA A N 1
ATOM 691 C CA . ALA A 1 94 ? 31.251 -17.137 -25.018 1.00 82.38 94 ALA A CA 1
ATOM 692 C C . ALA A 1 94 ? 32.784 -17.221 -24.846 1.00 82.38 94 ALA A C 1
ATOM 694 O O . ALA A 1 94 ? 33.499 -16.565 -25.605 1.00 82.38 94 ALA A O 1
ATOM 695 N N . SER A 1 95 ? 33.271 -17.976 -23.851 1.00 71.56 95 SER A N 1
ATOM 696 C CA . SER A 1 95 ? 34.697 -18.202 -23.551 1.00 71.56 95 SER A CA 1
ATOM 697 C C . SER A 1 95 ? 35.212 -19.473 -24.219 1.00 71.56 95 SER A C 1
ATOM 699 O O . SER A 1 95 ? 36.352 -19.436 -24.731 1.00 71.56 95 SER A O 1
#

Radius of gyration: 17.32 Å; chains: 1; bounding box: 48×30×42 Å

Sequence (95 aa):
MLTTSTVRGIAASGAAHQVRIGRDYHYYGEARYLACDTCGDQRTVTEDGARAAAESHLVGDHGVCTACRTEFSSLPWLLGLLSLAAVLVAMIVAS

Organism: NCBI:txid910347